Protein AF-A0A7K7G1J7-F1 (afdb_monomer_lite)

Secondary structure (DSSP, 8-state):
-HHHHHHHHHHHHHHHHHHTS---HHHHHHTHHHHHHHHHHHHHHHHHHHHH-TTPPPPHHHHHHHHHHHHHHHHS-HHHHHHHHHHHHHHHHHHHHHHHHGGG--

Foldseek 3Di:
DLLLLVLLLLLLVLLLVLLVDDDDPVSVVVCPVVSVVSVVLNVVSVVVCVPPPVPDDHDPVSVVVSVVSVVCVVPPDSVVSNVVSVVCVVVSVVSSVCVVCPVNRD

pLDDT: mean 95.08, std 5.09, range [72.5, 98.56]

Structure (mmCIF, N/CA/C/O backbone):
data_AF-A0A7K7G1J7-F1
#
_entry.id   AF-A0A7K7G1J7-F1
#
loop_
_atom_site.group_PDB
_atom_site.id
_atom_site.type_symbol
_atom_site.label_atom_id
_atom_site.label_alt_id
_atom_site.label_comp_id
_atom_site.label_asym_id
_atom_site.label_entity_id
_atom_site.label_seq_id
_atom_site.pdbx_PDB_ins_code
_atom_site.Cartn_x
_atom_site.Cartn_y
_atom_site.Cartn_z
_atom_site.occupancy
_atom_site.B_iso_or_equiv
_atom_site.auth_seq_id
_atom_site.auth_comp_id
_atom_site.auth_asym_id
_atom_site.auth_atom_id
_atom_site.pdbx_PDB_model_num
ATOM 1 N N . VAL A 1 1 ? 12.167 5.381 -11.843 1.00 80.38 1 VAL A N 1
ATOM 2 C CA . VAL A 1 1 ? 11.462 4.083 -11.702 1.00 80.38 1 VAL A CA 1
ATOM 3 C C . VAL A 1 1 ? 11.657 3.417 -10.339 1.00 80.38 1 VAL A C 1
ATOM 5 O O . VAL A 1 1 ? 10.629 3.148 -9.732 1.00 80.38 1 VAL A O 1
ATOM 8 N N . PRO A 1 2 ? 12.880 3.215 -9.802 1.00 89.00 2 PRO A N 1
ATOM 9 C CA . PRO A 1 2 ? 13.061 2.539 -8.506 1.00 89.00 2 PRO A CA 1
ATOM 10 C C . PRO A 1 2 ? 12.297 3.194 -7.342 1.00 89.00 2 PRO A C 1
ATOM 12 O O . PRO A 1 2 ? 11.624 2.507 -6.584 1.00 89.00 2 PRO A O 1
ATOM 15 N N . ASP A 1 3 ? 12.281 4.530 -7.277 1.00 93.19 3 ASP A N 1
ATOM 16 C CA . ASP A 1 3 ? 11.492 5.267 -6.277 1.00 93.19 3 ASP A CA 1
ATOM 17 C C . ASP A 1 3 ? 9.985 4.965 -6.332 1.00 93.19 3 ASP A C 1
ATOM 19 O O . ASP A 1 3 ? 9.338 4.915 -5.293 1.00 93.19 3 ASP A O 1
ATOM 23 N N . ARG A 1 4 ? 9.413 4.752 -7.527 1.00 93.88 4 ARG A N 1
ATOM 24 C CA . ARG A 1 4 ? 7.981 4.428 -7.674 1.00 93.88 4 ARG A CA 1
ATOM 25 C C . ARG A 1 4 ? 7.673 3.044 -7.104 1.00 93.88 4 ARG A C 1
ATOM 27 O O . ARG A 1 4 ? 6.645 2.870 -6.468 1.00 93.88 4 ARG A O 1
ATOM 34 N N . VAL A 1 5 ? 8.581 2.087 -7.305 1.00 94.81 5 VAL A N 1
ATOM 35 C CA . VAL A 1 5 ? 8.467 0.729 -6.749 1.00 94.81 5 VAL A CA 1
ATOM 36 C C . VAL A 1 5 ? 8.524 0.775 -5.222 1.00 94.81 5 VAL A C 1
ATOM 38 O O . VAL A 1 5 ? 7.669 0.194 -4.564 1.00 94.81 5 VAL A O 1
ATOM 41 N N . MET A 1 6 ? 9.484 1.517 -4.661 1.00 95.31 6 MET A N 1
ATOM 42 C CA . MET A 1 6 ? 9.623 1.683 -3.210 1.00 95.31 6 MET A CA 1
ATOM 43 C C . MET A 1 6 ? 8.423 2.401 -2.578 1.00 95.31 6 MET A C 1
ATOM 45 O O . MET A 1 6 ? 7.989 2.024 -1.494 1.00 95.31 6 MET A O 1
ATOM 49 N N . LEU A 1 7 ? 7.886 3.431 -3.243 1.00 96.62 7 LEU A N 1
ATOM 50 C CA . LEU A 1 7 ? 6.677 4.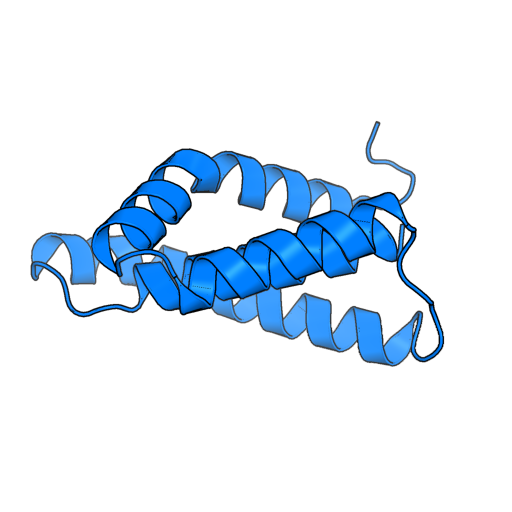126 -2.795 1.00 96.62 7 LEU A CA 1
ATOM 51 C C . LEU A 1 7 ? 5.482 3.167 -2.750 1.00 96.62 7 LEU A C 1
ATOM 53 O O . LEU A 1 7 ? 4.875 3.008 -1.695 1.00 96.62 7 LEU A O 1
ATOM 57 N N . ALA A 1 8 ? 5.200 2.494 -3.869 1.00 97.50 8 ALA A N 1
ATOM 58 C CA . ALA A 1 8 ? 4.067 1.582 -3.979 1.00 97.50 8 ALA A CA 1
ATOM 59 C C . ALA A 1 8 ? 4.169 0.412 -2.986 1.00 97.50 8 ALA A C 1
ATO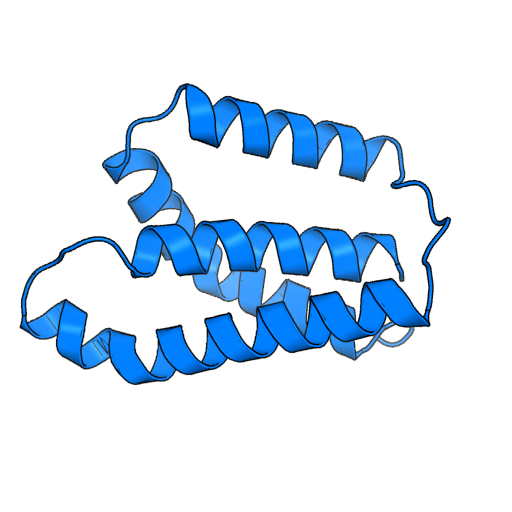M 61 O O . ALA A 1 8 ? 3.159 0.004 -2.418 1.00 97.50 8 ALA A O 1
ATOM 62 N N . GLU A 1 9 ? 5.373 -0.114 -2.726 1.00 97.62 9 GLU A N 1
ATOM 63 C CA . GLU A 1 9 ? 5.562 -1.158 -1.711 1.00 97.62 9 GLU A CA 1
ATOM 64 C C . GLU A 1 9 ? 5.230 -0.652 -0.304 1.00 97.62 9 GLU A C 1
ATOM 66 O O . GLU A 1 9 ? 4.482 -1.318 0.410 1.00 97.62 9 GLU A O 1
ATOM 71 N N . ALA A 1 10 ? 5.703 0.539 0.073 1.00 97.94 10 ALA A N 1
ATOM 72 C CA . ALA A 1 10 ? 5.439 1.111 1.391 1.00 97.94 10 ALA A CA 1
ATOM 73 C C . ALA A 1 10 ? 3.948 1.445 1.602 1.00 97.94 10 ALA A C 1
ATOM 75 O O . ALA A 1 10 ? 3.407 1.254 2.697 1.00 97.94 10 ALA A O 1
ATOM 76 N N . GLU A 1 11 ? 3.269 1.917 0.556 1.00 98.38 11 GLU A N 1
ATOM 77 C CA . GLU A 1 11 ? 1.823 2.152 0.556 1.00 98.38 11 GLU A CA 1
ATOM 78 C C . GLU A 1 11 ? 1.024 0.849 0.664 1.00 98.38 11 GLU A C 1
ATOM 80 O O . GLU A 1 11 ? 0.091 0.761 1.471 1.00 98.38 11 GLU A O 1
ATOM 85 N N . LEU A 1 12 ? 1.403 -0.182 -0.099 1.00 98.38 12 LEU A N 1
ATOM 86 C CA . LEU A 1 12 ? 0.804 -1.514 -0.011 1.00 98.38 12 LEU A CA 1
ATOM 87 C C . LEU A 1 12 ? 1.033 -2.147 1.358 1.00 98.38 12 LEU A C 1
ATOM 89 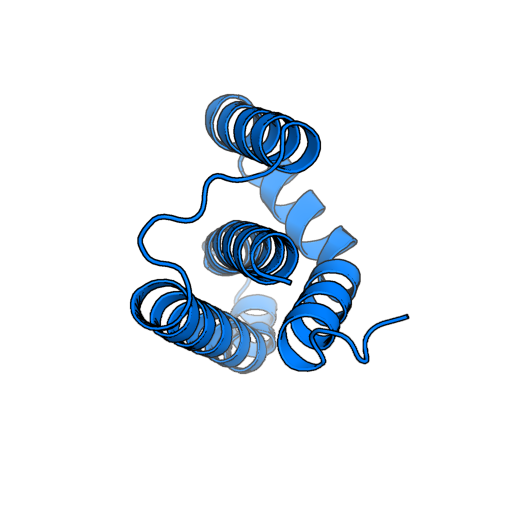O O . LEU A 1 12 ? 0.126 -2.796 1.878 1.00 98.38 12 LEU A O 1
ATOM 93 N N . ASP A 1 13 ? 2.204 -1.948 1.959 1.00 98.44 13 ASP A N 1
ATOM 94 C CA . ASP A 1 13 ? 2.513 -2.443 3.294 1.00 98.44 13 ASP A CA 1
ATOM 95 C C . ASP A 1 13 ? 1.583 -1.843 4.351 1.00 98.44 13 ASP A C 1
ATOM 97 O O . ASP A 1 13 ? 0.951 -2.588 5.103 1.00 98.44 13 ASP A O 1
ATOM 101 N N . LEU A 1 14 ? 1.430 -0.511 4.363 1.00 98.31 14 LEU A N 1
ATOM 102 C CA . LEU A 1 14 ? 0.474 0.148 5.256 1.00 98.31 14 LEU A CA 1
ATOM 103 C C . LEU A 1 14 ? -0.953 -0.344 4.986 1.00 98.31 14 LEU A C 1
ATOM 105 O O . LEU A 1 14 ? -1.654 -0.739 5.916 1.00 98.31 14 LEU A O 1
ATOM 109 N N . THR A 1 15 ? -1.377 -0.329 3.722 1.00 98.38 15 THR A N 1
ATOM 110 C CA . THR A 1 15 ? -2.755 -0.656 3.333 1.00 98.38 15 THR A CA 1
ATOM 111 C C . THR A 1 15 ? -3.114 -2.084 3.726 1.00 98.38 15 THR A C 1
ATOM 113 O O . THR A 1 15 ? -4.152 -2.315 4.340 1.00 98.38 15 THR A O 1
ATOM 116 N N . THR A 1 16 ? -2.231 -3.042 3.446 1.00 98.31 16 THR A N 1
ATOM 117 C CA . THR A 1 16 ? -2.429 -4.456 3.792 1.00 98.31 16 THR A CA 1
ATOM 118 C C . THR A 1 16 ? -2.456 -4.653 5.306 1.00 98.31 16 THR A C 1
ATOM 120 O O . THR A 1 16 ? -3.294 -5.397 5.809 1.00 98.31 16 THR A O 1
ATOM 123 N N . ALA A 1 17 ? -1.584 -3.968 6.055 1.00 98.12 17 ALA A N 1
ATOM 124 C CA . ALA A 1 17 ? -1.581 -4.051 7.513 1.00 98.12 17 ALA A CA 1
ATOM 125 C C . ALA A 1 17 ? -2.894 -3.531 8.118 1.00 98.12 17 ALA A C 1
ATOM 127 O O . ALA A 1 17 ? -3.472 -4.184 8.984 1.00 98.12 17 ALA A O 1
ATOM 128 N N . MET A 1 18 ? -3.389 -2.386 7.640 1.00 97.69 18 MET A N 1
ATOM 129 C CA . MET A 1 18 ? -4.616 -1.776 8.158 1.00 97.69 18 MET A CA 1
ATOM 130 C C . MET A 1 18 ? -5.866 -2.559 7.759 1.00 97.69 18 MET A C 1
ATOM 132 O O . MET A 1 18 ? -6.693 -2.883 8.606 1.00 97.69 18 MET A O 1
ATOM 136 N N . LEU A 1 19 ? -5.968 -2.964 6.491 1.00 96.31 19 LEU A N 1
ATOM 137 C CA . LEU A 1 19 ? -7.061 -3.813 6.015 1.00 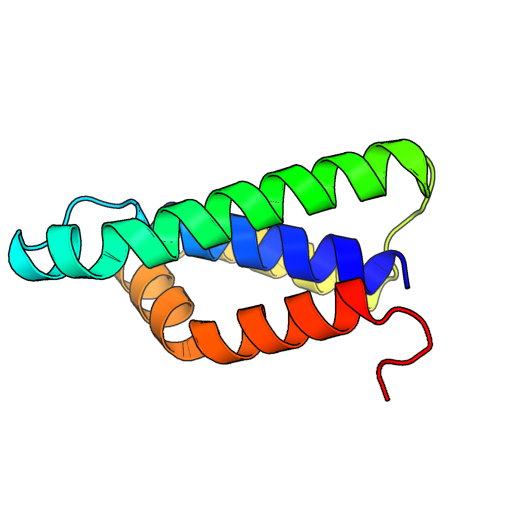96.31 19 LEU A CA 1
ATOM 138 C C . LEU A 1 19 ? -6.976 -5.256 6.540 1.00 96.31 19 LEU A C 1
ATOM 140 O O . LEU A 1 19 ? -7.886 -6.036 6.285 1.00 96.31 19 LEU A O 1
ATOM 144 N N . GLY A 1 20 ? -5.914 -5.626 7.257 1.00 96.62 20 GLY A N 1
ATOM 145 C CA . GLY A 1 20 ? -5.787 -6.901 7.962 1.00 96.62 20 GLY A CA 1
ATOM 146 C C . GLY A 1 20 ? -6.276 -6.867 9.415 1.00 96.62 20 GLY A C 1
ATOM 147 O O . GLY A 1 20 ? -6.416 -7.926 10.026 1.00 96.62 20 GLY A O 1
ATOM 148 N N . LEU A 1 21 ? -6.553 -5.685 9.981 1.00 96.38 21 LEU A N 1
ATOM 149 C CA . LEU A 1 21 ? -7.006 -5.547 11.370 1.00 96.38 21 LEU A CA 1
ATOM 150 C C . LEU A 1 21 ? -8.374 -6.205 11.590 1.00 96.38 21 LEU A C 1
ATOM 152 O O . LEU A 1 21 ? -9.187 -6.202 10.667 1.00 96.38 21 LEU A O 1
ATOM 156 N N . PRO A 1 22 ? -8.679 -6.753 12.780 1.00 95.81 22 PRO A N 1
ATOM 157 C CA . PRO A 1 22 ? -10.000 -7.307 13.073 1.00 95.81 22 PRO A CA 1
ATOM 158 C C . PRO A 1 22 ? -11.119 -6.311 12.753 1.00 95.81 22 PRO A C 1
ATOM 160 O O . PRO A 1 22 ? -11.053 -5.156 13.160 1.00 95.81 22 PRO A O 1
ATOM 163 N N . ALA A 1 23 ? -12.144 -6.766 12.037 1.00 93.12 23 ALA A N 1
ATOM 164 C CA . ALA A 1 23 ? -13.254 -5.928 11.604 1.00 93.12 23 ALA A CA 1
ATOM 165 C C . ALA A 1 23 ? -14.575 -6.703 11.649 1.00 93.12 23 ALA A C 1
ATOM 167 O O . ALA A 1 23 ? -14.594 -7.901 11.942 1.00 93.12 23 ALA A O 1
ATOM 168 N N . ASP A 1 24 ? -15.677 -6.019 11.337 1.00 95.06 24 ASP A N 1
ATOM 169 C CA . ASP A 1 24 ? -16.994 -6.643 11.204 1.00 95.06 24 ASP A CA 1
ATOM 170 C C . ASP A 1 24 ? -16.943 -7.864 10.253 1.00 95.06 24 ASP A C 1
ATOM 172 O O . ASP A 1 24 ? -16.209 -7.829 9.253 1.00 95.06 24 ASP A O 1
ATOM 176 N N . PRO A 1 25 ? -17.694 -8.951 10.529 1.00 95.81 25 PRO A N 1
ATOM 177 C CA . PRO A 1 25 ? -17.683 -10.147 9.691 1.00 95.81 25 PRO A CA 1
ATOM 178 C C . PRO A 1 25 ? -17.969 -9.874 8.209 1.00 95.81 25 PRO A C 1
ATOM 180 O O . PRO A 1 25 ? -17.291 -10.439 7.352 1.00 95.81 25 PRO A O 1
ATOM 183 N N . SER A 1 26 ? -18.902 -8.968 7.898 1.00 95.88 26 SER A N 1
ATOM 184 C CA . SER A 1 26 ? -19.259 -8.635 6.511 1.00 95.88 26 SER A CA 1
ATOM 185 C C . SER A 1 26 ? -18.106 -7.960 5.763 1.00 95.88 26 SER A C 1
ATOM 187 O O . SER A 1 26 ? -17.823 -8.283 4.605 1.00 95.88 26 SER A O 1
ATOM 189 N N . PHE A 1 27 ? -17.380 -7.063 6.437 1.00 93.62 27 PHE A N 1
ATOM 190 C CA . PHE A 1 27 ? -16.196 -6.431 5.865 1.00 93.62 27 PHE A CA 1
ATOM 191 C C . PHE A 1 27 ? -15.043 -7.424 5.742 1.00 93.62 27 PHE A C 1
ATOM 193 O O . PHE A 1 27 ? -14.339 -7.430 4.733 1.00 93.62 27 PHE A O 1
ATOM 200 N N . THR A 1 28 ? -14.884 -8.301 6.737 1.00 95.62 28 THR A N 1
ATOM 201 C CA . THR A 1 28 ? -13.871 -9.358 6.719 1.00 95.62 28 THR A CA 1
ATOM 202 C C . THR A 1 28 ? -14.042 -10.271 5.513 1.00 95.62 28 THR A C 1
ATOM 204 O O . THR A 1 28 ? -13.046 -10.542 4.853 1.00 95.62 28 THR A O 1
ATOM 207 N N . GLU A 1 29 ? -15.267 -10.697 5.196 1.00 96.25 29 GLU A N 1
ATOM 208 C CA . GLU A 1 29 ? -15.579 -11.490 4.000 1.00 96.25 29 GLU A CA 1
ATOM 209 C C . GLU A 1 29 ? -15.315 -10.696 2.711 1.00 96.25 29 GLU A C 1
ATOM 211 O O . GLU A 1 29 ? -14.587 -11.153 1.829 1.00 96.25 29 GLU A O 1
ATOM 216 N N . THR A 1 30 ? -15.820 -9.461 2.636 1.00 96.19 30 THR A N 1
ATOM 217 C CA . THR A 1 30 ? -15.696 -8.606 1.443 1.00 96.19 30 THR A CA 1
ATOM 218 C C . THR A 1 30 ? -14.238 -8.319 1.073 1.00 96.19 30 THR A C 1
ATOM 220 O O . THR A 1 30 ? -13.878 -8.295 -0.105 1.00 96.19 30 THR A O 1
ATOM 223 N N . ARG A 1 31 ? -13.370 -8.102 2.069 1.00 95.50 31 ARG A N 1
ATOM 224 C CA . ARG A 1 31 ? -11.973 -7.712 1.837 1.00 95.50 31 ARG A CA 1
ATOM 225 C C . ARG A 1 31 ? -11.020 -8.888 1.619 1.00 95.50 31 ARG A C 1
ATOM 227 O O . ARG A 1 31 ? -9.860 -8.623 1.324 1.00 95.50 31 ARG A O 1
ATOM 234 N N . GLN A 1 32 ? -11.454 -10.150 1.728 1.00 96.88 32 GLN A N 1
ATOM 235 C CA . GLN A 1 32 ? -10.542 -11.305 1.617 1.00 96.88 32 GLN A CA 1
ATOM 236 C C . GLN A 1 32 ? -9.781 -11.322 0.288 1.00 96.88 32 GLN A C 1
ATOM 238 O O . GLN A 1 32 ? -8.551 -11.366 0.274 1.00 96.88 32 GLN A O 1
ATOM 243 N N . GLN A 1 33 ? -10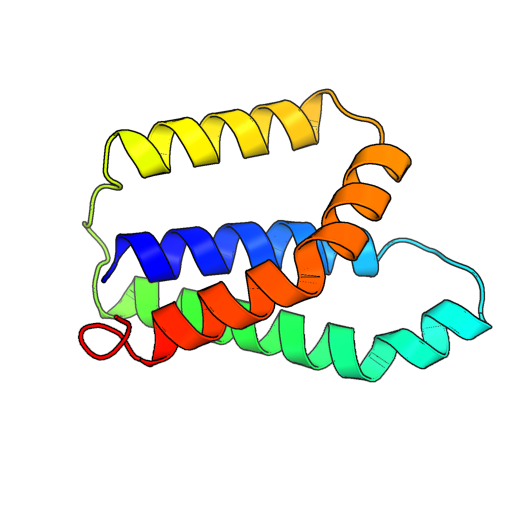.505 -11.253 -0.831 1.00 97.88 33 GLN A N 1
ATOM 244 C CA . GLN A 1 33 ? -9.894 -11.268 -2.159 1.00 97.88 33 GLN A CA 1
ATOM 245 C C . GLN A 1 33 ? -9.050 -10.007 -2.427 1.00 97.88 33 GLN A C 1
ATOM 247 O O . GLN A 1 33 ? -7.905 -10.162 -2.859 1.00 97.88 33 GLN A O 1
ATOM 252 N N . PRO A 1 34 ? -9.534 -8.778 -2.143 1.00 97.50 34 PRO A N 1
ATOM 253 C CA . PRO A 1 34 ? -8.699 -7.581 -2.222 1.00 97.50 34 PRO A CA 1
ATOM 254 C C . PRO A 1 34 ? -7.411 -7.684 -1.400 1.00 97.50 34 PRO A C 1
ATOM 256 O O . PRO A 1 34 ? -6.334 -7.389 -1.910 1.00 97.50 34 PRO A O 1
ATOM 259 N N . LEU A 1 35 ? -7.491 -8.149 -0.153 1.00 98.00 35 LEU A N 1
ATOM 260 C CA . LEU A 1 35 ? -6.337 -8.243 0.736 1.00 98.00 35 LEU A CA 1
ATOM 261 C C . LEU A 1 35 ? -5.314 -9.274 0.244 1.00 98.00 35 LEU A C 1
ATOM 263 O O . LEU A 1 35 ? -4.112 -9.011 0.294 1.00 98.00 35 LEU A O 1
ATOM 267 N N . ALA A 1 36 ? -5.775 -10.415 -0.278 1.00 98.38 36 ALA A N 1
ATOM 268 C CA . ALA A 1 36 ? -4.902 -11.415 -0.889 1.00 98.38 36 ALA A CA 1
ATOM 269 C C . ALA A 1 36 ? -4.145 -10.841 -2.098 1.00 98.38 36 ALA A C 1
ATOM 271 O O . ALA A 1 36 ? -2.933 -11.026 -2.211 1.00 98.38 36 ALA A O 1
ATOM 272 N N . PHE A 1 37 ? -4.835 -10.088 -2.961 1.00 98.50 37 PHE A N 1
ATOM 273 C CA . PHE A 1 37 ? -4.211 -9.414 -4.099 1.00 98.50 37 PHE A CA 1
ATOM 274 C C . PHE A 1 37 ? -3.164 -8.380 -3.661 1.00 98.50 37 PHE A C 1
ATOM 276 O O . PHE A 1 37 ? -2.038 -8.415 -4.149 1.00 98.50 37 PHE A O 1
ATOM 283 N N . LEU A 1 38 ? -3.508 -7.488 -2.723 1.00 98.44 38 LEU A N 1
ATOM 284 C CA . LEU A 1 38 ? -2.590 -6.451 -2.232 1.00 98.44 38 LEU A CA 1
ATOM 285 C C . LEU A 1 38 ? -1.351 -7.064 -1.566 1.00 98.44 38 LEU A C 1
ATOM 287 O O . LEU A 1 38 ? -0.235 -6.593 -1.786 1.00 98.44 38 LEU A O 1
ATOM 291 N N . THR A 1 39 ? -1.540 -8.154 -0.815 1.00 98.25 39 THR A N 1
ATOM 292 C CA . THR A 1 39 ? -0.441 -8.906 -0.198 1.00 98.25 39 THR A CA 1
ATOM 293 C C . THR A 1 39 ? 0.486 -9.479 -1.264 1.00 98.25 39 THR A C 1
ATOM 295 O O . THR A 1 39 ? 1.693 -9.263 -1.190 1.00 98.25 39 THR A O 1
ATOM 298 N N . GLN A 1 40 ? -0.060 -10.160 -2.277 1.00 98.56 40 GLN A N 1
ATOM 299 C CA . GLN A 1 40 ? 0.751 -10.735 -3.352 1.00 98.56 40 GLN A CA 1
ATOM 300 C C . GLN A 1 40 ? 1.508 -9.651 -4.128 1.00 98.56 40 GLN A C 1
ATOM 302 O O . GLN A 1 40 ? 2.709 -9.782 -4.341 1.00 98.56 40 GLN A O 1
ATOM 307 N N . ALA A 1 41 ? 0.839 -8.546 -4.474 1.00 98.25 41 ALA A N 1
ATOM 308 C CA . ALA A 1 41 ? 1.469 -7.425 -5.164 1.00 98.25 41 ALA A CA 1
ATOM 309 C C . ALA A 1 41 ? 2.647 -6.847 -4.362 1.00 98.25 41 ALA A C 1
ATOM 311 O O . ALA A 1 41 ? 3.691 -6.537 -4.935 1.00 98.25 41 ALA A O 1
ATOM 312 N N . ARG A 1 42 ? 2.518 -6.739 -3.033 1.00 97.94 42 ARG A N 1
ATOM 313 C CA . ARG A 1 42 ? 3.612 -6.288 -2.164 1.00 97.94 42 ARG A CA 1
ATOM 314 C C . ARG A 1 42 ? 4.815 -7.231 -2.230 1.00 97.94 42 ARG A C 1
ATOM 316 O O . ARG A 1 42 ? 5.944 -6.759 -2.351 1.00 97.94 42 ARG A O 1
ATOM 323 N N . GLU A 1 43 ? 4.592 -8.543 -2.160 1.00 97.69 43 GLU A N 1
ATOM 324 C CA . GLU A 1 43 ? 5.686 -9.519 -2.238 1.00 97.69 43 GLU A CA 1
ATOM 325 C C . GLU A 1 43 ? 6.362 -9.519 -3.621 1.00 97.69 43 GLU A C 1
ATOM 327 O O . GLU A 1 43 ? 7.592 -9.576 -3.702 1.00 97.69 43 GLU A O 1
ATOM 332 N N . ASP A 1 44 ? 5.595 -9.346 -4.701 1.00 96.50 44 ASP A N 1
ATOM 333 C CA . ASP A 1 44 ? 6.142 -9.212 -6.055 1.00 96.50 44 ASP A CA 1
ATOM 334 C C . ASP A 1 44 ? 7.050 -7.972 -6.167 1.00 96.50 44 ASP A C 1
ATOM 336 O O . ASP A 1 44 ? 8.177 -8.066 -6.665 1.00 96.50 44 ASP A O 1
ATOM 340 N N . LEU A 1 45 ? 6.621 -6.818 -5.632 1.00 95.00 45 LEU A N 1
ATOM 341 C CA . LEU A 1 45 ? 7.449 -5.603 -5.613 1.00 95.00 45 LEU A CA 1
ATOM 342 C C . LEU A 1 45 ? 8.729 -5.785 -4.786 1.00 95.00 45 LEU A C 1
ATOM 344 O O . LEU A 1 45 ? 9.791 -5.313 -5.202 1.00 95.00 45 LEU A O 1
ATOM 348 N N . ARG A 1 46 ? 8.669 -6.493 -3.650 1.00 94.56 46 ARG A N 1
ATOM 349 C CA . ARG A 1 46 ? 9.865 -6.834 -2.856 1.00 94.56 46 ARG A CA 1
ATOM 350 C C . ARG A 1 46 ? 10.858 -7.664 -3.665 1.00 94.56 46 ARG A C 1
ATOM 352 O O . ARG A 1 46 ? 12.054 -7.366 -3.645 1.00 94.56 46 ARG A O 1
ATOM 359 N N . GLY A 1 47 ? 10.368 -8.643 -4.427 1.00 93.81 47 GLY A N 1
ATOM 360 C CA . GLY A 1 47 ? 11.185 -9.423 -5.359 1.00 93.81 47 GLY A CA 1
ATOM 361 C C . GLY A 1 47 ? 11.846 -8.558 -6.440 1.00 93.81 47 GLY A C 1
ATOM 362 O O . GLY A 1 47 ? 13.047 -8.694 -6.703 1.00 93.81 47 GLY A O 1
ATOM 363 N N . CYS A 1 48 ? 11.098 -7.615 -7.024 1.00 90.75 48 CYS A N 1
ATOM 364 C CA . CYS A 1 48 ? 11.631 -6.671 -8.009 1.00 90.75 48 CYS A CA 1
ATOM 365 C C . CYS A 1 48 ? 12.732 -5.775 -7.422 1.00 90.75 48 CYS A C 1
ATOM 367 O O . CYS A 1 48 ? 13.788 -5.629 -8.035 1.00 90.75 48 CYS A O 1
ATOM 369 N N . MET A 1 49 ? 12.533 -5.213 -6.225 1.00 89.25 49 MET A N 1
ATOM 370 C CA . MET A 1 49 ? 13.532 -4.350 -5.577 1.00 89.25 49 MET A CA 1
ATOM 371 C C . MET A 1 49 ? 14.834 -5.091 -5.274 1.00 89.25 49 MET A C 1
ATOM 373 O O . MET A 1 49 ? 15.915 -4.563 -5.543 1.00 89.25 49 MET A O 1
ATOM 377 N N . ALA A 1 50 ? 14.732 -6.322 -4.764 1.00 88.94 50 ALA A N 1
ATOM 378 C CA . ALA A 1 50 ? 15.894 -7.152 -4.459 1.00 88.94 50 ALA A CA 1
ATOM 379 C C . ALA A 1 50 ? 16.739 -7.464 -5.708 1.00 88.94 50 ALA A C 1
ATOM 381 O O . ALA A 1 50 ? 17.959 -7.584 -5.611 1.00 88.94 50 ALA A O 1
ATOM 382 N N . THR A 1 51 ? 16.099 -7.568 -6.876 1.00 85.12 51 THR A N 1
ATOM 383 C CA . THR A 1 51 ? 16.759 -7.957 -8.130 1.00 85.12 51 THR A CA 1
ATOM 384 C C . THR A 1 51 ? 17.286 -6.757 -8.917 1.00 85.12 51 THR A C 1
ATOM 386 O O . THR A 1 51 ? 18.401 -6.796 -9.433 1.00 85.12 51 THR A O 1
ATOM 389 N N . GLU A 1 52 ? 16.499 -5.687 -9.039 1.00 78.44 52 GLU A N 1
ATOM 390 C CA . GLU A 1 52 ? 16.794 -4.600 -9.981 1.00 78.44 52 GLU A CA 1
ATOM 391 C C . GLU A 1 52 ? 17.618 -3.459 -9.379 1.00 78.44 52 GLU A C 1
ATOM 393 O O . GLU A 1 52 ? 18.298 -2.738 -10.110 1.00 78.44 52 GLU A O 1
ATOM 398 N N . ALA A 1 53 ? 17.534 -3.245 -8.066 1.00 72.50 53 ALA A N 1
ATOM 399 C CA . ALA A 1 53 ? 18.048 -2.025 -7.455 1.00 72.50 53 ALA A CA 1
ATOM 400 C C . ALA A 1 53 ? 18.542 -2.212 -6.004 1.00 72.50 53 ALA A C 1
ATOM 402 O O . ALA A 1 53 ? 18.217 -1.389 -5.145 1.00 72.50 53 ALA A O 1
ATOM 403 N N . PRO A 1 54 ? 19.373 -3.232 -5.705 1.00 74.38 54 PRO A N 1
ATOM 404 C CA . PRO A 1 54 ? 19.761 -3.565 -4.331 1.00 74.38 54 PRO A CA 1
ATOM 405 C C . PRO A 1 54 ? 20.559 -2.461 -3.614 1.00 74.38 54 PRO A C 1
ATOM 407 O O . PRO A 1 54 ? 20.599 -2.428 -2.387 1.00 74.38 54 PRO A O 1
ATOM 410 N N . SER A 1 55 ? 21.194 -1.548 -4.355 1.00 80.81 55 SER A N 1
ATOM 411 C CA . SER A 1 55 ? 21.971 -0.421 -3.817 1.00 80.81 55 SER A CA 1
ATOM 412 C C . SER A 1 55 ? 21.340 0.950 -4.079 1.00 80.81 55 SER A C 1
ATOM 414 O O . SER A 1 55 ? 21.957 1.977 -3.777 1.00 80.81 55 SER A O 1
ATOM 416 N N . HIS A 1 56 ? 20.128 0.996 -4.644 1.00 86.94 56 HIS A N 1
ATOM 417 C CA . HIS A 1 56 ? 19.474 2.261 -4.965 1.00 86.94 56 HIS A CA 1
ATOM 418 C C . HIS A 1 56 ? 19.142 3.045 -3.699 1.00 86.94 56 HIS A C 1
ATOM 420 O O . HIS A 1 56 ? 18.576 2.521 -2.742 1.00 86.94 56 HIS A O 1
ATOM 426 N N . GLN A 1 57 ? 19.490 4.328 -3.708 1.00 89.88 57 GLN A N 1
ATOM 427 C CA . GLN A 1 57 ? 19.159 5.239 -2.624 1.00 89.88 57 GLN A CA 1
ATOM 428 C C . GLN A 1 57 ? 17.899 6.026 -2.988 1.00 89.88 57 GLN A C 1
ATOM 430 O O . GLN A 1 57 ? 17.879 6.665 -4.044 1.00 89.88 57 GLN A O 1
ATOM 435 N N . PRO A 1 58 ? 16.873 6.047 -2.118 1.00 92.69 58 PRO A N 1
ATOM 436 C CA . PRO A 1 58 ? 15.651 6.786 -2.393 1.00 92.69 58 PRO A CA 1
ATOM 437 C C . PRO A 1 58 ? 15.960 8.278 -2.530 1.00 92.69 58 PRO A C 1
ATOM 439 O O . PRO A 1 58 ? 16.798 8.827 -1.789 1.00 92.69 58 PRO A O 1
ATOM 442 N N . SER A 1 59 ? 15.257 8.950 -3.447 1.00 95.56 59 SER A N 1
ATOM 443 C CA . SER A 1 59 ? 15.368 10.403 -3.588 1.00 95.56 59 SER A CA 1
ATOM 444 C C . SER A 1 59 ? 15.017 11.121 -2.283 1.00 95.56 59 SER A C 1
ATOM 446 O O . SER A 1 59 ? 14.329 10.588 -1.412 1.00 95.56 59 SER A O 1
ATOM 448 N N . GLY A 1 60 ? 15.453 12.377 -2.147 1.00 96.62 60 GLY A N 1
ATOM 449 C CA . GLY A 1 60 ? 15.139 13.179 -0.960 1.00 96.62 60 GLY A CA 1
ATOM 450 C C . GLY A 1 60 ? 13.632 13.318 -0.708 1.00 96.62 60 GLY A C 1
ATOM 451 O O . GLY A 1 60 ? 13.200 13.262 0.441 1.00 96.62 60 GLY A O 1
ATOM 452 N N . LYS A 1 61 ? 12.827 13.424 -1.777 1.00 96.00 61 LYS A N 1
ATOM 453 C CA . LYS A 1 61 ? 11.360 13.487 -1.679 1.00 96.00 61 LYS A CA 1
ATOM 454 C C . LYS A 1 61 ? 10.782 12.189 -1.119 1.00 96.00 61 LYS A C 1
ATOM 456 O O . LYS A 1 61 ? 10.002 12.241 -0.173 1.00 96.00 61 LYS A O 1
ATOM 461 N N . LEU A 1 62 ? 11.193 11.046 -1.673 1.00 96.62 62 LEU A N 1
ATOM 462 C CA . LEU A 1 62 ? 10.722 9.742 -1.215 1.00 96.62 62 LEU A CA 1
ATOM 463 C C . LEU A 1 62 ? 11.174 9.461 0.220 1.00 96.62 62 LEU A C 1
ATOM 465 O O . LEU A 1 62 ? 10.373 9.041 1.042 1.00 96.62 62 LEU A O 1
ATOM 469 N N . ARG A 1 63 ? 12.430 9.758 0.557 1.00 96.94 63 ARG A N 1
ATOM 470 C CA . ARG A 1 63 ? 12.956 9.576 1.915 1.00 96.94 63 ARG A CA 1
ATOM 471 C C . ARG A 1 63 ? 12.161 10.367 2.953 1.00 96.94 63 ARG A C 1
ATOM 473 O O . ARG A 1 63 ? 11.812 9.822 3.993 1.00 96.94 63 ARG A O 1
ATOM 480 N N . HIS A 1 64 ? 11.841 11.626 2.652 1.00 97.44 64 HIS A N 1
ATOM 481 C CA . HIS A 1 64 ? 11.001 12.465 3.512 1.00 97.44 64 HIS A CA 1
ATOM 482 C C . HIS A 1 64 ? 9.584 11.905 3.662 1.00 97.44 64 HIS A C 1
ATOM 484 O O . HIS A 1 64 ? 9.030 11.893 4.759 1.00 97.44 64 HIS A O 1
ATOM 490 N N . TRP A 1 65 ? 8.997 11.420 2.566 1.00 97.62 65 TRP A N 1
ATOM 491 C CA . TRP A 1 65 ? 7.681 10.787 2.596 1.00 97.62 65 TRP A CA 1
ATOM 492 C C . TRP A 1 65 ? 7.684 9.506 3.444 1.00 97.62 65 TRP A C 1
ATOM 494 O O . TRP A 1 65 ? 6.839 9.365 4.324 1.00 97.62 65 TRP A O 1
ATOM 504 N N . LEU A 1 66 ? 8.678 8.628 3.266 1.00 97.69 66 LEU A N 1
ATOM 505 C CA . LEU A 1 66 ? 8.834 7.395 4.048 1.00 97.69 66 LEU A CA 1
ATOM 506 C C . LEU A 1 66 ? 9.022 7.688 5.539 1.00 97.69 66 LEU A C 1
ATOM 508 O O . LEU A 1 66 ? 8.434 7.016 6.381 1.00 97.69 66 LEU A O 1
ATOM 512 N N . GLN A 1 67 ? 9.792 8.726 5.874 1.00 97.94 67 GLN A N 1
ATOM 513 C CA . GLN A 1 67 ? 9.948 9.163 7.258 1.00 97.94 67 GLN A CA 1
ATOM 514 C C . GLN A 1 67 ? 8.610 9.615 7.857 1.00 97.94 67 GLN A C 1
ATOM 516 O O . GLN A 1 67 ? 8.277 9.212 8.966 1.00 97.94 67 GLN A O 1
ATOM 521 N N . LYS A 1 68 ? 7.819 10.407 7.121 1.00 97.81 68 LYS A N 1
ATOM 522 C CA . LYS A 1 68 ? 6.479 10.818 7.566 1.00 97.81 68 LYS A CA 1
ATOM 523 C C . LYS A 1 68 ? 5.543 9.633 7.759 1.00 97.81 68 LYS A C 1
ATOM 525 O O . LYS A 1 68 ? 4.821 9.607 8.749 1.00 97.81 68 LYS A O 1
ATOM 530 N N . LEU A 1 69 ? 5.561 8.672 6.835 1.00 97.62 69 LEU A N 1
ATOM 531 C CA . LEU A 1 69 ? 4.779 7.445 6.954 1.00 97.62 69 LEU A CA 1
ATOM 532 C C . LEU A 1 69 ? 5.155 6.686 8.232 1.00 97.62 69 LEU A C 1
ATOM 534 O O . LEU A 1 69 ? 4.270 6.270 8.974 1.00 97.62 69 LEU A O 1
ATOM 538 N N . GLN A 1 70 ? 6.452 6.540 8.509 1.00 97.94 70 GLN A N 1
ATOM 539 C CA . GLN A 1 70 ? 6.922 5.866 9.716 1.00 97.94 70 GLN A CA 1
ATOM 540 C C . GLN A 1 70 ? 6.487 6.604 10.986 1.00 97.94 70 GLN A C 1
ATOM 542 O O . GLN A 1 70 ? 5.954 5.980 11.896 1.00 97.94 70 GLN A O 1
ATOM 547 N N . THR A 1 71 ? 6.634 7.932 11.025 1.00 98.31 71 THR A N 1
ATOM 548 C CA . THR A 1 71 ? 6.135 8.736 12.148 1.00 98.31 71 THR A CA 1
ATOM 549 C C . THR A 1 71 ? 4.631 8.549 12.334 1.00 98.31 71 THR A C 1
ATOM 551 O O . THR A 1 71 ? 4.195 8.296 13.448 1.00 98.31 71 THR A O 1
ATOM 554 N N . ALA A 1 72 ? 3.840 8.582 11.257 1.00 97.81 72 ALA A N 1
ATOM 555 C CA . ALA A 1 72 ? 2.399 8.361 11.342 1.00 97.81 72 ALA A CA 1
ATOM 556 C C . ALA A 1 72 ? 2.057 6.965 11.889 1.00 97.81 72 ALA A C 1
ATOM 558 O O . ALA A 1 72 ? 1.195 6.853 12.754 1.00 97.81 72 ALA A O 1
ATOM 559 N N . LYS A 1 73 ? 2.763 5.911 11.454 1.00 97.19 73 LYS A N 1
ATOM 560 C CA . LYS A 1 73 ? 2.596 4.546 11.991 1.00 97.19 73 LYS A CA 1
ATOM 561 C C . LYS A 1 73 ? 2.853 4.466 13.506 1.00 97.19 73 LYS A C 1
ATOM 563 O O . LYS A 1 73 ? 2.279 3.605 14.163 1.00 97.19 73 LYS A O 1
ATOM 568 N N . GLU A 1 74 ? 3.706 5.334 14.048 1.00 97.62 74 GLU A N 1
ATOM 569 C CA . GLU A 1 74 ? 4.065 5.366 15.473 1.00 97.62 74 GLU A CA 1
ATOM 570 C C . GLU A 1 74 ? 3.160 6.279 16.312 1.00 97.62 74 GLU A C 1
ATOM 572 O O . GLU A 1 74 ? 2.941 5.999 17.491 1.00 97.62 74 GLU A O 1
ATOM 577 N N . THR A 1 75 ? 2.656 7.376 15.737 1.00 98.25 75 THR A N 1
ATOM 578 C CA . THR A 1 75 ? 1.951 8.426 16.492 1.00 98.25 75 THR A CA 1
ATOM 579 C C . THR A 1 75 ? 0.442 8.446 16.285 1.00 98.25 75 THR A C 1
ATOM 581 O O . THR A 1 75 ? -0.276 8.935 17.155 1.00 98.25 75 THR A O 1
ATOM 584 N N . GLU A 1 76 ? -0.051 7.965 15.144 1.00 98.31 76 GLU A N 1
ATOM 585 C CA . GLU A 1 76 ? -1.479 7.977 14.830 1.00 98.31 76 GLU A CA 1
ATOM 586 C C . GLU A 1 76 ? -2.209 6.776 15.433 1.00 98.31 76 GLU A C 1
ATOM 588 O O . GLU A 1 76 ? -1.649 5.710 15.687 1.00 98.31 76 GLU A O 1
ATOM 593 N N . THR A 1 77 ? -3.514 6.939 15.641 1.00 98.00 77 THR A N 1
ATOM 594 C CA . THR A 1 77 ? -4.361 5.830 16.095 1.00 98.00 77 THR A CA 1
ATOM 595 C C . THR A 1 77 ? -4.598 4.820 14.971 1.00 98.00 77 THR A C 1
ATOM 597 O O . THR A 1 77 ? -4.654 5.186 13.796 1.00 98.00 77 THR A O 1
ATOM 600 N N . ALA A 1 78 ? -4.841 3.556 15.331 1.00 96.00 78 ALA A N 1
ATOM 601 C CA . ALA A 1 78 ? -5.183 2.514 14.359 1.00 96.00 78 ALA A CA 1
ATOM 602 C C . ALA A 1 78 ? -6.384 2.906 13.479 1.00 96.00 78 ALA A C 1
ATOM 604 O O . ALA A 1 78 ? -6.333 2.728 12.269 1.00 96.00 78 ALA A O 1
ATOM 605 N N . GLY A 1 79 ? -7.419 3.528 14.060 1.00 96.69 79 GLY A N 1
ATOM 606 C CA . GLY A 1 79 ? -8.583 3.996 13.300 1.00 96.69 79 GLY A CA 1
ATOM 607 C C . GLY A 1 79 ? -8.257 5.113 12.300 1.00 96.69 79 GLY A C 1
ATOM 608 O O . GLY A 1 79 ? -8.809 5.132 11.204 1.00 96.69 79 GLY A O 1
ATOM 609 N N . CYS A 1 80 ? -7.331 6.021 12.634 1.00 98.19 80 CYS A N 1
ATOM 610 C CA . CYS A 1 80 ? -6.855 7.058 11.709 1.00 98.19 80 CYS A CA 1
ATOM 611 C C . CYS A 1 80 ? -6.104 6.443 10.518 1.00 98.19 80 CYS A C 1
ATOM 613 O O . CYS A 1 80 ? -6.356 6.794 9.361 1.00 98.19 80 CYS A O 1
ATOM 615 N N . LEU A 1 81 ? -5.216 5.487 10.794 1.00 98.31 81 LEU A N 1
ATOM 616 C CA . LEU A 1 81 ? -4.448 4.788 9.766 1.00 98.31 81 LEU A CA 1
ATOM 617 C C . LEU A 1 81 ? -5.346 3.908 8.886 1.00 98.31 81 LEU A C 1
ATOM 619 O O . LEU A 1 81 ? -5.180 3.902 7.668 1.00 98.31 81 LEU A O 1
ATOM 623 N N . GLU A 1 82 ? -6.333 3.230 9.471 1.00 97.12 82 GLU A N 1
ATOM 624 C CA . GLU A 1 82 ? -7.322 2.436 8.739 1.00 97.12 82 GLU A CA 1
ATOM 625 C C . GLU A 1 82 ? -8.179 3.305 7.819 1.00 97.12 82 GLU A C 1
ATOM 627 O O . GLU A 1 82 ? -8.276 3.024 6.623 1.00 97.12 82 GLU A O 1
ATOM 632 N N . ALA A 1 83 ? -8.722 4.413 8.328 1.00 97.44 83 ALA A N 1
ATOM 633 C CA . ALA A 1 83 ? -9.457 5.366 7.503 1.00 97.44 83 ALA A CA 1
ATOM 634 C C . ALA A 1 83 ? -8.582 5.916 6.366 1.00 97.44 83 ALA A C 1
ATOM 636 O O . ALA A 1 83 ? -9.028 5.993 5.221 1.00 97.44 83 ALA A O 1
ATOM 637 N N . SER A 1 84 ? -7.321 6.244 6.655 1.00 97.62 84 SER A N 1
ATOM 638 C CA . SER A 1 84 ? -6.369 6.729 5.651 1.00 97.62 84 SER A CA 1
ATOM 639 C C . SER A 1 84 ? -6.095 5.686 4.567 1.00 97.62 84 SER A C 1
ATOM 641 O O . SER A 1 84 ? -6.113 6.035 3.386 1.00 97.62 84 SER A O 1
ATOM 643 N N . ALA A 1 85 ? -5.902 4.418 4.944 1.00 97.19 85 ALA A N 1
ATOM 644 C CA . ALA A 1 85 ? -5.703 3.309 4.014 1.00 97.19 85 ALA A CA 1
ATOM 645 C C . ALA A 1 85 ? -6.925 3.091 3.108 1.00 97.19 85 ALA A C 1
ATOM 647 O O . ALA A 1 85 ? -6.774 2.920 1.900 1.00 97.19 85 ALA A O 1
ATOM 648 N N . ILE A 1 86 ? -8.139 3.159 3.665 1.00 95.94 86 ILE A N 1
ATOM 649 C CA . ILE A 1 86 ? -9.384 3.032 2.895 1.00 95.94 86 ILE A CA 1
ATOM 650 C C . ILE A 1 86 ? -9.536 4.199 1.911 1.00 95.94 86 ILE A C 1
ATOM 652 O O . ILE A 1 86 ? -9.799 3.979 0.729 1.00 95.94 86 ILE A O 1
ATOM 656 N N . LEU A 1 87 ? -9.343 5.438 2.376 1.00 98.00 87 LEU A N 1
ATOM 657 C CA . LEU A 1 87 ? -9.517 6.644 1.559 1.00 98.00 87 LEU A CA 1
ATOM 658 C C . LEU A 1 87 ? -8.528 6.719 0.389 1.00 98.00 87 LEU A C 1
ATOM 660 O O . LEU A 1 87 ? -8.883 7.219 -0.677 1.00 98.00 87 LEU A O 1
ATOM 664 N N . HIS A 1 88 ? -7.307 6.213 0.571 1.00 97.69 88 HIS A N 1
ATOM 665 C CA . HIS A 1 88 ? -6.255 6.274 -0.445 1.00 97.69 88 HIS A CA 1
ATOM 666 C C . HIS A 1 88 ? -6.111 4.982 -1.259 1.00 97.69 88 HIS A C 1
ATOM 668 O O . HIS A 1 88 ? -5.256 4.925 -2.137 1.00 97.69 88 HIS A O 1
ATOM 674 N N . LEU A 1 89 ? -6.955 3.966 -1.047 1.00 97.88 89 LEU A N 1
ATOM 675 C CA . LEU A 1 89 ? -6.812 2.655 -1.690 1.00 97.88 89 LEU A CA 1
ATOM 676 C C . LEU A 1 89 ? -6.668 2.736 -3.221 1.00 97.88 89 LEU A C 1
ATOM 678 O O . LEU A 1 89 ? -5.803 2.088 -3.804 1.00 97.88 89 LEU A O 1
ATOM 682 N N . PHE A 1 90 ? -7.481 3.556 -3.891 1.00 98.00 90 PHE A N 1
ATOM 683 C CA . PHE A 1 90 ? -7.393 3.710 -5.347 1.00 98.00 90 PHE A CA 1
ATOM 684 C C . PHE A 1 90 ? -6.134 4.448 -5.807 1.00 98.00 90 PHE A C 1
ATOM 686 O O . PHE A 1 90 ? -5.638 4.166 -6.898 1.00 98.00 90 PHE A O 1
ATOM 693 N N . GLN A 1 91 ? -5.603 5.355 -4.984 1.00 98.06 91 GLN A N 1
ATOM 694 C CA . GLN A 1 91 ? -4.316 5.992 -5.248 1.00 98.06 91 GLN A CA 1
ATOM 695 C C . GLN A 1 91 ? -3.200 4.943 -5.197 1.00 98.06 91 GLN A C 1
ATOM 697 O O . GLN A 1 91 ? -2.460 4.826 -6.168 1.00 98.06 91 GLN A O 1
ATOM 702 N N . VAL A 1 92 ? -3.188 4.083 -4.171 1.00 98.25 92 VAL A N 1
ATOM 703 C CA . VAL A 1 92 ? -2.230 2.966 -4.054 1.00 98.25 92 VAL A CA 1
ATOM 704 C C . VAL A 1 92 ? -2.297 2.035 -5.268 1.00 98.25 92 VAL A C 1
ATOM 706 O O . VAL A 1 92 ? -1.270 1.624 -5.804 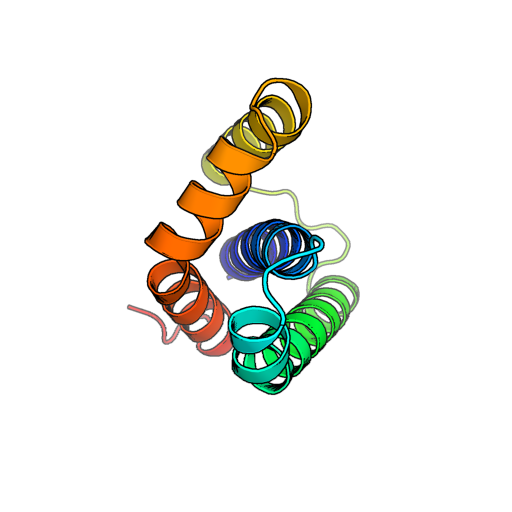1.00 98.25 92 VAL A O 1
ATOM 709 N N . LEU A 1 93 ? -3.498 1.722 -5.765 1.00 98.25 93 LEU A N 1
ATOM 710 C CA . LEU A 1 93 ? -3.657 0.916 -6.982 1.00 98.25 93 LEU A CA 1
ATOM 711 C C . LEU A 1 93 ? -3.113 1.622 -8.234 1.00 98.25 93 LEU A C 1
ATOM 713 O O . LEU A 1 93 ? -2.554 0.971 -9.121 1.00 98.25 93 LEU A O 1
ATOM 717 N N . ASN A 1 94 ? -3.258 2.944 -8.322 1.00 98.00 94 ASN A N 1
ATOM 718 C CA . ASN A 1 94 ? -2.698 3.721 -9.422 1.00 98.00 94 ASN A CA 1
ATOM 719 C C . ASN A 1 94 ? -1.164 3.810 -9.338 1.00 98.00 94 ASN A C 1
ATOM 721 O O . ASN A 1 94 ? -0.489 3.676 -10.359 1.00 98.00 94 ASN A O 1
ATOM 725 N N . ASP A 1 95 ? -0.611 3.955 -8.136 1.00 97.69 95 ASP A N 1
ATOM 726 C CA . ASP A 1 95 ? 0.832 3.957 -7.902 1.00 97.69 95 ASP A CA 1
ATOM 727 C C . ASP A 1 95 ? 1.446 2.580 -8.185 1.00 97.69 95 ASP A C 1
ATOM 729 O O . ASP A 1 95 ? 2.465 2.497 -8.875 1.00 97.69 95 ASP A O 1
ATOM 733 N N . LEU A 1 96 ? 0.767 1.491 -7.806 1.00 97.69 96 LEU A N 1
ATOM 734 C CA . LEU A 1 96 ? 1.123 0.122 -8.196 1.00 97.69 96 LEU A CA 1
ATOM 735 C C . LEU A 1 96 ? 1.133 -0.048 -9.723 1.00 97.69 96 LEU A C 1
ATOM 737 O O . LEU A 1 96 ? 2.098 -0.569 -10.290 1.00 97.69 96 LEU A O 1
ATOM 741 N N . ARG A 1 97 ? 0.094 0.431 -10.418 1.00 97.44 97 ARG A N 1
ATOM 742 C CA . ARG A 1 97 ? 0.062 0.433 -11.889 1.00 97.44 97 ARG A CA 1
ATOM 743 C C . ARG A 1 97 ? 1.251 1.208 -12.462 1.00 97.44 97 ARG A C 1
ATOM 745 O O . ARG A 1 97 ? 1.884 0.737 -13.407 1.00 97.44 97 ARG A O 1
ATOM 752 N N . CYS A 1 98 ? 1.581 2.373 -11.909 1.00 96.44 98 CYS A N 1
ATOM 753 C CA . CYS A 1 98 ? 2.733 3.149 -12.359 1.00 96.44 98 CYS A CA 1
ATOM 754 C C . CYS A 1 98 ? 4.075 2.470 -12.082 1.00 96.44 98 CYS A C 1
ATOM 756 O O . CYS A 1 98 ? 4.987 2.578 -12.908 1.00 96.44 98 CYS A O 1
ATOM 758 N N . ALA A 1 99 ? 4.208 1.765 -10.958 1.00 94.81 99 ALA A N 1
ATOM 759 C CA . ALA A 1 99 ? 5.381 0.954 -10.662 1.00 94.81 99 ALA A CA 1
ATOM 760 C C . ALA A 1 99 ? 5.562 -0.145 -11.725 1.00 94.81 99 ALA A C 1
ATOM 762 O O . ALA A 1 99 ? 6.666 -0.303 -12.249 1.00 94.81 99 ALA A O 1
ATOM 763 N N . ALA A 1 100 ? 4.473 -0.810 -12.127 1.00 94.44 100 ALA A N 1
ATOM 764 C CA . ALA A 1 100 ? 4.486 -1.834 -13.172 1.00 94.44 100 ALA A CA 1
ATOM 765 C C . ALA A 1 100 ? 4.792 -1.275 -14.577 1.00 94.44 100 ALA A C 1
ATOM 767 O O . ALA A 1 100 ? 5.547 -1.881 -15.335 1.00 94.44 100 ALA A O 1
ATOM 768 N N . LEU A 1 101 ? 4.250 -0.103 -14.928 1.00 94.88 101 LEU A N 1
ATOM 769 C CA . LEU A 1 101 ? 4.467 0.531 -16.239 1.00 94.88 101 LEU A CA 1
ATOM 770 C C . LEU A 1 101 ? 5.847 1.195 -16.387 1.00 94.88 101 LEU A C 1
ATOM 772 O O . LEU A 1 101 ? 6.272 1.493 -17.505 1.00 94.88 101 LEU A O 1
ATOM 776 N N . ARG A 1 102 ? 6.573 1.415 -15.285 1.00 89.75 102 ARG A N 1
ATOM 777 C CA . ARG A 1 102 ? 7.929 1.991 -15.273 1.00 89.75 102 ARG A CA 1
ATOM 778 C C . ARG A 1 102 ? 7.982 3.331 -16.024 1.00 89.75 102 ARG A C 1
ATOM 780 O O . ARG A 1 102 ? 7.283 4.271 -15.646 1.00 89.75 102 ARG A O 1
ATOM 787 N N . GLU A 1 103 ? 8.812 3.424 -17.064 1.00 89.94 103 GLU A N 1
ATOM 788 C CA . GLU A 1 103 ? 8.987 4.623 -17.897 1.00 89.94 103 GLU A CA 1
ATOM 789 C C . GLU A 1 103 ? 7.740 4.955 -18.730 1.00 89.94 103 GLU A C 1
ATOM 791 O O . GLU A 1 103 ? 7.590 6.078 -19.197 1.00 89.94 103 GLU A O 1
ATOM 796 N N . GLN A 1 104 ? 6.818 4.001 -18.893 1.00 92.69 104 GLN A N 1
ATOM 797 C CA . GLN A 1 104 ? 5.568 4.200 -19.629 1.00 92.69 104 GLN A CA 1
ATOM 798 C C . GLN A 1 104 ? 4.467 4.830 -18.762 1.00 92.69 104 GLN A C 1
ATOM 800 O O . GLN A 1 104 ? 3.401 5.145 -19.285 1.00 92.69 104 GLN A O 1
ATOM 805 N N . CYS A 1 105 ? 4.692 5.024 -17.451 1.00 92.19 105 CYS A N 1
ATOM 806 C CA . CYS A 1 105 ? 3.753 5.788 -16.627 1.00 92.19 105 CYS A CA 1
ATOM 807 C C . CYS A 1 105 ? 4.037 7.293 -16.713 1.00 92.19 105 CYS A C 1
ATOM 809 O O . CYS A 1 105 ? 5.003 7.779 -16.103 1.00 92.19 105 CYS A O 1
ATOM 811 N N . THR A 1 106 ? 3.182 7.983 -17.472 1.00 80.06 106 THR A N 1
ATOM 812 C CA . THR A 1 106 ? 3.139 9.442 -17.676 1.00 80.06 106 THR A CA 1
ATOM 813 C C . THR A 1 106 ? 2.196 10.140 -16.717 1.00 80.06 106 THR A C 1
ATOM 815 O O . THR A 1 106 ? 1.039 9.668 -16.621 1.00 80.06 106 THR A O 1
#

Organism: Chionis minor (NCBI:txid227182)

Radius of gyration: 14.26 Å; chains: 1; bounding box: 41×25×36 Å

Sequence (106 aa):
VPDRVMLAEAELDLTTAMLGLPADPSFTETRQQPLAFLTQAREDLRGCMATEAPSHQPSGKLRHWLQKLQTAKETETAGCLEASAILHLFQVLNDLRCAALREQCT

InterPro domains:
  IPR029177 Interferon lambda [PF15177] (1-101)
  IPR029177 Interferon lambda [PTHR31943] (1-106)
  IPR038326 Interferon lambda superfamily [G3DSA:1.20.1250.60] (1-106)